Protein AF-A0A853AIY7-F1 (afdb_monomer)

InterPro domains:
  IPR011008 Dimeric alpha-beta barrel [SSF54909] (6-74)

Nearest PDB structures (foldseek):
  2pd1-assembly1_A  TM=9.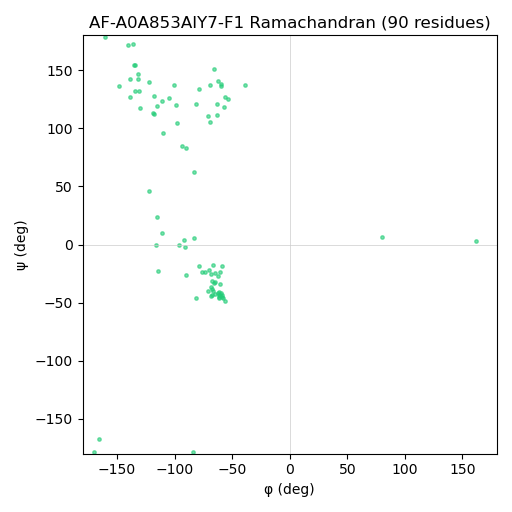738E-01  e=1.041E-08  Nitrosomonas europaea
  1x7v-assembly3_C  TM=7.761E-01  e=1.373E-03  Pseudomonas aeruginosa
  6fxd-assembly1_A-2  TM=9.218E-01  e=4.843E-02  Pseudomonas fluorescens
  1tuw-assembly1_A-2  TM=6.075E-01  e=1.888E-01  Streptomyces glaucescens
  2od4-assembly1_B  TM=5.665E-01  e=7.358E-01  uncultured marine organism

Foldseek 3Di:
DDQAWDDKDKFKFFADVPCQVVVVVLLVVVVVQCVPQPQFSDKDWADPDSGITIMMTTGSDPVSVVCVCVGPNVVPPPPDGDDPDDPPPPPD

Sequence (92 aa):
MAEPVTVGLLVRIEALPGREGDVENFLQQGLGIVEQEPGTVRWFALRFGPSSFGIYDAFPDDSGRQAHLSGQVASRRTPGSCSPSRPSNPWT

Organism: NCBI:txid1838

Mean predicted aligned error: 8.56 Å

Solvent-accessible surface area (backbone atoms only — not comparable to full-atom values): 5666 Å² total; per-residue (Å²): 131,82,78,65,71,73,40,71,50,80,47,78,42,60,43,56,93,94,34,39,66,59,50,52,53,51,47,65,58,43,51,76,56,48,77,74,36,90,39,53,75,39,76,41,78,44,74,81,50,92,45,35,33,33,38,43,37,31,10,58,38,70,67,29,48,50,50,50,64,71,28,75,69,48,74,62,57,71,93,81,64,84,74,92,73,76,83,78,69,90,86,116

Secondary structure (DSSP, 8-state):
-PPP--EEEEEEEEPPTT-HHHHHHHHHHHHHHHTT-TT--EEEEEE-SSSEEEEEEEESSHHHHHHHHTSHHHHTS-TT---------S--

pLDDT: mean 82.2, std 19.04, range [36.16, 97.38]

Structure (mmCIF, N/CA/C/O backbone):
data_AF-A0A853AIY7-F1
#
_entry.id   AF-A0A853AIY7-F1
#
loop_
_atom_site.group_PDB
_atom_site.id
_atom_site.type_symbol
_atom_site.label_atom_id
_atom_site.label_alt_id
_atom_site.label_comp_id
_atom_site.label_asym_id
_atom_site.label_entity_id
_atom_site.label_seq_id
_atom_site.pdbx_PDB_ins_code
_atom_site.Cartn_x
_atom_site.Cartn_y
_atom_site.Cartn_z
_atom_site.occupancy
_atom_site.B_iso_or_equiv
_atom_site.auth_seq_id
_atom_site.auth_comp_id
_atom_site.auth_asym_id
_atom_site.auth_atom_id
_atom_site.pdbx_PDB_model_num
ATOM 1 N N . MET A 1 1 ? 4.495 -14.769 -20.403 1.00 54.25 1 MET A N 1
ATOM 2 C CA . MET A 1 1 ? 5.319 -15.126 -19.226 1.00 54.25 1 MET A CA 1
ATOM 3 C C . MET A 1 1 ? 5.002 -14.108 -18.147 1.00 54.25 1 MET A C 1
ATOM 5 O O . MET A 1 1 ? 4.899 -12.941 -18.498 1.00 54.25 1 MET A O 1
ATOM 9 N N . ALA A 1 2 ? 4.752 -14.522 -16.903 1.00 65.62 2 ALA A N 1
ATOM 10 C CA . ALA A 1 2 ? 4.571 -13.561 -15.812 1.00 65.62 2 ALA A CA 1
ATOM 11 C C . ALA A 1 2 ? 5.865 -12.754 -15.629 1.00 65.62 2 ALA A C 1
ATOM 13 O O . ALA A 1 2 ? 6.948 -13.328 -15.757 1.00 65.62 2 ALA A O 1
ATOM 14 N N . GLU A 1 3 ? 5.761 -11.451 -15.366 1.00 73.31 3 GLU A N 1
ATOM 15 C CA . GLU A 1 3 ? 6.938 -10.658 -15.009 1.00 73.31 3 GLU A CA 1
ATOM 16 C C . GLU A 1 3 ? 7.580 -11.232 -13.739 1.00 73.31 3 GLU A C 1
ATOM 18 O O . GLU A 1 3 ? 6.853 -11.612 -12.811 1.00 73.31 3 GLU A O 1
ATOM 23 N N . PRO A 1 4 ? 8.921 -11.349 -13.697 1.00 86.81 4 PRO A N 1
ATOM 24 C CA . PRO A 1 4 ? 9.605 -11.779 -12.490 1.00 86.81 4 PRO A CA 1
ATOM 25 C C . PRO A 1 4 ? 9.282 -10.795 -11.366 1.00 86.81 4 PRO A C 1
ATOM 27 O O . PRO A 1 4 ? 9.264 -9.591 -11.584 1.00 86.81 4 PRO A O 1
ATOM 30 N N . VAL A 1 5 ? 9.020 -11.316 -10.171 1.00 92.94 5 VAL A N 1
ATOM 31 C CA . VAL A 1 5 ? 8.849 -10.532 -8.946 1.00 92.94 5 VAL A CA 1
ATOM 32 C C . VAL A 1 5 ? 9.956 -10.972 -8.009 1.00 92.94 5 VAL A C 1
ATOM 34 O O . VAL A 1 5 ? 9.975 -12.126 -7.580 1.00 92.94 5 VAL A O 1
ATOM 37 N N . THR A 1 6 ? 10.903 -10.081 -7.735 1.00 95.50 6 THR A N 1
ATOM 38 C CA . THR A 1 6 ? 12.096 -10.416 -6.939 1.00 95.50 6 THR A CA 1
ATOM 39 C C . THR A 1 6 ? 12.141 -9.668 -5.616 1.00 95.50 6 THR A C 1
ATOM 41 O O . THR A 1 6 ? 12.749 -10.151 -4.660 1.00 95.50 6 THR A O 1
ATOM 44 N N . VAL A 1 7 ? 11.450 -8.527 -5.529 1.00 96.69 7 VAL A N 1
ATOM 45 C CA . VAL A 1 7 ? 11.390 -7.704 -4.323 1.00 96.69 7 VAL A CA 1
ATOM 46 C C . VAL A 1 7 ? 9.960 -7.265 -4.029 1.00 96.69 7 VAL A C 1
ATOM 48 O O . VAL A 1 7 ? 9.119 -7.147 -4.920 1.00 96.69 7 VAL A O 1
ATOM 51 N N . GLY A 1 8 ? 9.695 -6.997 -2.754 1.00 95.19 8 GLY A N 1
ATOM 52 C CA . GLY A 1 8 ? 8.431 -6.432 -2.301 1.00 95.19 8 GLY A CA 1
ATOM 53 C C . GLY A 1 8 ? 8.622 -5.396 -1.202 1.00 95.19 8 GLY A C 1
ATOM 54 O O . GLY A 1 8 ? 9.727 -5.210 -0.674 1.00 95.19 8 GLY A O 1
ATOM 55 N N . LEU A 1 9 ? 7.526 -4.724 -0.869 1.00 95.06 9 LEU A N 1
ATOM 56 C CA . LEU A 1 9 ? 7.424 -3.739 0.195 1.00 95.06 9 LEU A CA 1
ATOM 57 C C . LEU A 1 9 ? 6.155 -4.018 1.003 1.00 95.06 9 LEU A C 1
ATOM 59 O O . LEU A 1 9 ? 5.087 -4.220 0.440 1.00 95.06 9 LEU A O 1
ATOM 63 N N . LEU A 1 10 ? 6.288 -4.042 2.330 1.00 95.12 10 LEU A N 1
ATOM 64 C CA . LEU A 1 10 ? 5.158 -4.079 3.254 1.00 95.12 10 LEU A CA 1
ATOM 65 C C . LEU A 1 10 ? 5.158 -2.789 4.067 1.00 95.12 10 LEU A C 1
A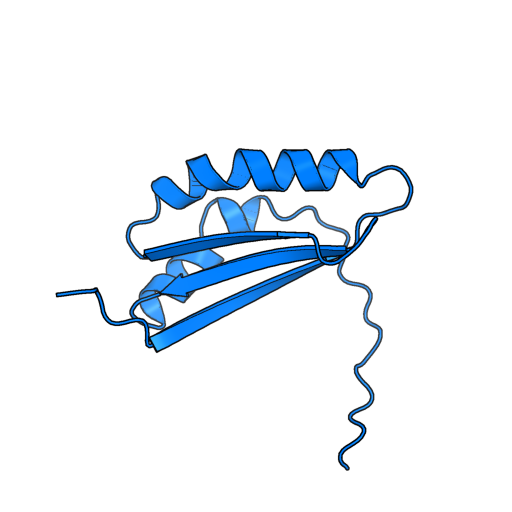TOM 67 O O . LEU A 1 10 ? 6.094 -2.532 4.827 1.00 95.12 10 LEU A O 1
ATOM 71 N N . VAL A 1 11 ? 4.084 -2.019 3.955 1.00 92.44 11 VAL A N 1
ATOM 72 C CA . VAL A 1 11 ? 3.815 -0.867 4.816 1.00 92.44 11 VAL A CA 1
ATOM 73 C C . VAL A 1 11 ? 2.727 -1.260 5.804 1.00 92.44 11 VAL A C 1
ATOM 75 O O . VAL A 1 11 ? 1.664 -1.719 5.398 1.00 92.44 11 VAL A O 1
ATOM 78 N N . ARG A 1 12 ? 2.980 -1.080 7.104 1.00 93.75 12 ARG A N 1
ATOM 79 C CA . ARG A 1 12 ? 1.956 -1.235 8.146 1.00 93.75 12 ARG A CA 1
ATOM 80 C C . ARG A 1 12 ? 1.439 0.125 8.577 1.00 93.75 12 ARG A C 1
ATOM 82 O O . ARG A 1 12 ? 2.222 1.056 8.755 1.00 93.75 12 ARG A O 1
ATOM 89 N N . ILE A 1 13 ? 0.128 0.212 8.743 1.00 93.56 13 ILE A N 1
ATOM 90 C CA . ILE A 1 13 ? -0.582 1.432 9.101 1.00 93.56 13 ILE A CA 1
ATOM 91 C C . ILE A 1 13 ? -1.500 1.093 10.268 1.00 93.56 13 ILE A C 1
ATOM 93 O O . ILE A 1 13 ? -2.413 0.283 10.132 1.00 93.56 13 ILE A O 1
ATOM 97 N N . GLU A 1 14 ? -1.260 1.729 11.408 1.00 94.62 14 GLU A N 1
ATOM 98 C CA . GLU A 1 14 ? -2.184 1.694 12.538 1.00 94.62 14 GLU A CA 1
ATOM 99 C C . GLU A 1 14 ? -3.020 2.969 12.514 1.00 94.62 14 GLU A C 1
ATOM 101 O O . GLU A 1 14 ? -2.484 4.081 12.554 1.00 94.62 14 GLU A O 1
ATOM 106 N N . ALA A 1 15 ? -4.334 2.802 12.411 1.00 94.31 15 ALA A N 1
ATOM 107 C CA . ALA A 1 15 ? -5.270 3.905 12.475 1.00 94.31 15 ALA A CA 1
ATOM 108 C C . ALA A 1 15 ? -5.309 4.472 13.897 1.00 94.31 15 ALA A C 1
ATOM 110 O O . ALA A 1 15 ? -5.357 3.737 14.886 1.00 94.31 15 ALA A O 1
ATOM 111 N N . LEU A 1 16 ? -5.328 5.801 14.000 1.00 93.31 16 LEU A N 1
ATOM 112 C CA . LEU A 1 16 ? -5.678 6.456 15.256 1.00 93.31 16 LEU A CA 1
ATOM 113 C C . LEU A 1 16 ? -7.150 6.154 15.597 1.00 93.31 16 LEU A C 1
ATOM 115 O O . LEU A 1 16 ? -7.953 6.001 14.673 1.00 93.31 16 LEU A O 1
ATOM 119 N N . PRO A 1 17 ? -7.535 6.124 16.886 1.00 95.38 17 PRO A N 1
ATOM 120 C CA . PRO A 1 17 ? -8.921 5.879 17.274 1.00 95.38 17 PRO A CA 1
ATOM 121 C C . PRO A 1 17 ? -9.897 6.839 16.580 1.00 95.38 17 PRO A C 1
ATOM 123 O O . PRO A 1 17 ? -9.731 8.060 16.654 1.00 95.38 17 PRO A O 1
ATOM 126 N N . GLY A 1 18 ? -10.906 6.290 15.902 1.00 95.56 18 GLY A N 1
ATOM 127 C CA . GLY A 1 18 ? -11.907 7.062 15.157 1.00 95.56 18 GLY A CA 1
ATOM 128 C C . GLY A 1 18 ? -11.449 7.543 13.774 1.00 95.56 18 GLY A C 1
ATOM 129 O O . GLY A 1 18 ? -12.168 8.307 13.132 1.00 95.56 18 GLY A O 1
ATOM 130 N N . ARG A 1 19 ? -10.261 7.131 13.310 1.00 96.12 19 ARG A N 1
ATOM 131 C CA . ARG A 1 19 ? -9.698 7.438 11.979 1.00 96.12 19 ARG A CA 1
ATOM 132 C C . ARG A 1 19 ? -9.616 6.211 11.070 1.00 96.12 19 ARG A C 1
ATOM 134 O O . ARG A 1 19 ? -9.011 6.276 10.004 1.00 96.12 19 ARG A O 1
ATOM 141 N N . GLU A 1 20 ? -10.214 5.089 11.455 1.00 96.56 20 GLU A N 1
ATOM 142 C CA . GLU A 1 20 ? -10.163 3.833 10.701 1.00 96.56 20 GLU A CA 1
ATOM 143 C C . GLU A 1 20 ? -10.760 4.006 9.297 1.00 96.56 20 GLU A C 1
ATOM 145 O O . GLU A 1 20 ? -10.175 3.549 8.316 1.00 96.56 20 GLU A O 1
ATOM 150 N N . GLY A 1 21 ? -11.875 4.738 9.191 1.00 94.88 21 GLY A N 1
ATOM 151 C CA . GLY A 1 21 ? -12.497 5.066 7.905 1.00 94.88 21 GLY A CA 1
ATOM 152 C C . GLY A 1 21 ? -11.634 5.980 7.030 1.00 94.88 21 GLY A C 1
ATOM 153 O O . GLY A 1 21 ? -11.620 5.825 5.812 1.00 94.88 21 GLY A O 1
ATOM 154 N N . ASP A 1 22 ? -10.857 6.886 7.632 1.00 94.31 22 ASP A N 1
ATOM 155 C CA . ASP A 1 22 ? -9.928 7.745 6.887 1.00 94.31 22 ASP A CA 1
ATOM 156 C C . ASP A 1 22 ? -8.797 6.907 6.265 1.00 94.31 22 ASP A C 1
ATOM 158 O O . ASP A 1 22 ? -8.434 7.122 5.107 1.00 94.31 22 ASP A O 1
ATOM 162 N N . VAL A 1 23 ? -8.281 5.911 6.999 1.00 94.06 23 VAL A N 1
ATOM 163 C CA . VAL A 1 23 ? -7.266 4.970 6.490 1.00 94.06 23 VAL A CA 1
ATOM 164 C C . VAL A 1 23 ? -7.842 4.069 5.396 1.00 94.06 23 VAL A C 1
ATOM 166 O O . VAL A 1 23 ? -7.200 3.882 4.365 1.00 94.06 23 VAL A O 1
ATOM 169 N N . GLU A 1 24 ? -9.055 3.545 5.570 1.00 94.00 24 GLU A N 1
ATOM 170 C CA . GLU A 1 24 ? -9.720 2.722 4.552 1.00 94.00 24 GLU A CA 1
ATOM 171 C C . GLU A 1 24 ? -9.948 3.506 3.250 1.00 94.00 24 GLU A C 1
ATOM 173 O O . GLU A 1 24 ? -9.585 3.033 2.171 1.00 94.00 24 GLU A O 1
ATOM 178 N N . ASN A 1 25 ? -10.442 4.743 3.347 1.00 93.88 25 ASN A N 1
ATOM 179 C CA . ASN A 1 25 ? -10.619 5.632 2.197 1.00 93.88 25 ASN A CA 1
ATOM 180 C C . ASN A 1 25 ? -9.286 5.970 1.516 1.00 93.88 25 ASN A C 1
ATOM 182 O O . ASN A 1 25 ? -9.201 5.976 0.287 1.00 93.88 25 ASN A O 1
ATOM 186 N N . PHE A 1 26 ? -8.236 6.233 2.300 1.00 91.25 26 PHE A N 1
ATOM 187 C CA . PHE A 1 26 ? -6.888 6.462 1.780 1.00 91.25 26 PHE A CA 1
ATOM 188 C C . PHE A 1 26 ? -6.389 5.264 0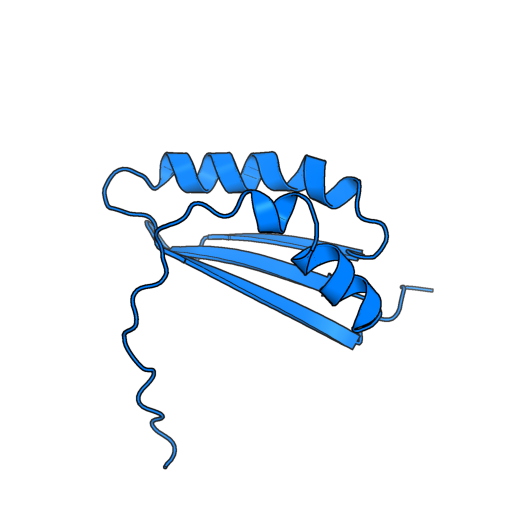.962 1.00 91.25 26 PHE A C 1
ATOM 190 O O . PHE A 1 26 ? -5.896 5.444 -0.151 1.00 91.25 26 PHE A O 1
ATOM 197 N N . LEU A 1 27 ? -6.562 4.045 1.480 1.00 92.56 27 LEU A N 1
ATOM 198 C CA . LEU A 1 27 ? -6.160 2.820 0.792 1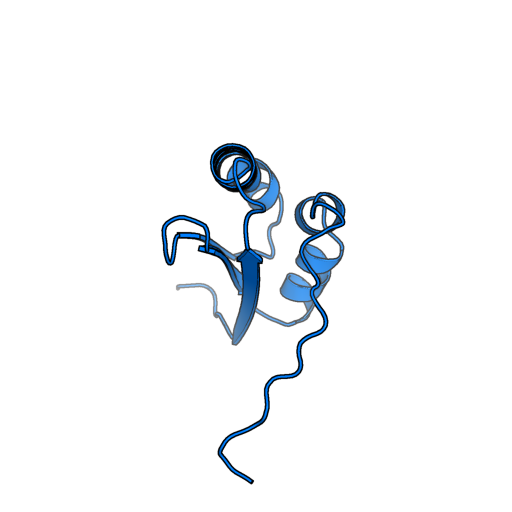.00 92.56 27 LEU A CA 1
ATOM 199 C C . LEU A 1 27 ? -6.961 2.594 -0.493 1.00 92.56 27 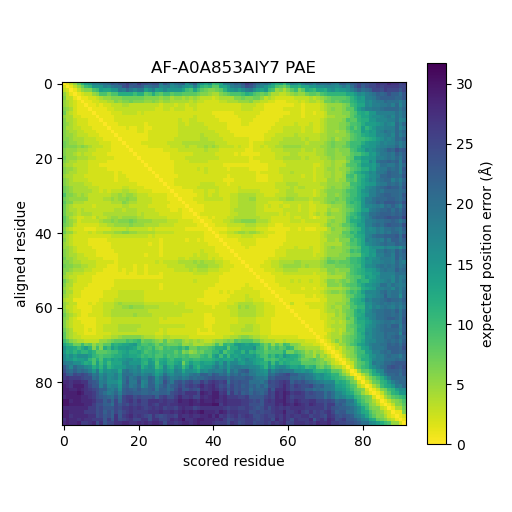LEU A C 1
ATOM 201 O O . LEU A 1 27 ? -6.374 2.271 -1.520 1.00 92.56 27 LEU A O 1
ATOM 205 N N . GLN A 1 28 ? -8.276 2.822 -0.478 1.00 91.44 28 GLN A N 1
ATOM 206 C CA . GLN A 1 28 ? -9.111 2.697 -1.679 1.00 91.44 28 GLN A CA 1
ATOM 207 C C . GLN A 1 28 ? -8.685 3.668 -2.789 1.00 91.44 28 GLN A C 1
ATOM 209 O O . GLN A 1 28 ? -8.628 3.289 -3.957 1.00 91.44 28 GLN A O 1
ATOM 214 N N . GLN A 1 29 ? -8.341 4.908 -2.433 1.00 89.94 29 GLN A N 1
ATOM 215 C CA . GLN A 1 29 ? -7.868 5.911 -3.392 1.00 89.94 29 GLN A CA 1
ATOM 216 C C . GLN A 1 29 ? -6.441 5.639 -3.887 1.00 89.94 29 GLN A C 1
ATOM 218 O O . GLN A 1 29 ? -6.074 6.094 -4.970 1.00 89.94 29 GLN A O 1
ATOM 223 N N . GLY A 1 30 ? -5.639 4.902 -3.113 1.00 87.69 30 GLY A N 1
ATOM 224 C CA . GLY A 1 30 ? -4.255 4.574 -3.450 1.00 87.69 30 GLY A CA 1
ATOM 225 C C . GLY A 1 30 ? -4.115 3.785 -4.753 1.00 87.69 30 GLY A C 1
ATOM 226 O O . GLY A 1 30 ? -3.171 4.034 -5.500 1.00 87.69 30 GLY A O 1
ATOM 227 N N . LEU A 1 31 ? -5.077 2.910 -5.071 1.00 88.38 31 LEU A N 1
ATOM 228 C CA . LEU A 1 31 ? -5.023 2.061 -6.266 1.00 88.38 31 LEU A CA 1
ATOM 229 C C . LEU A 1 31 ? -4.855 2.877 -7.557 1.00 88.38 31 LEU A C 1
ATOM 231 O O . LEU A 1 31 ? -3.939 2.610 -8.328 1.00 88.38 31 LEU A O 1
ATOM 235 N N . GLY A 1 32 ? -5.661 3.926 -7.752 1.00 88.25 32 GLY A N 1
ATOM 236 C CA . GLY A 1 32 ? -5.605 4.743 -8.972 1.00 88.25 32 GLY A CA 1
ATOM 237 C C . GLY A 1 32 ? -4.304 5.539 -9.141 1.00 88.25 32 GLY A C 1
ATOM 238 O O . GLY A 1 32 ? -3.993 5.998 -10.240 1.00 88.25 32 GLY A O 1
ATOM 239 N N . ILE A 1 33 ? -3.531 5.714 -8.064 1.00 86.19 33 ILE A N 1
ATOM 240 C CA . ILE A 1 33 ? -2.195 6.316 -8.125 1.00 86.19 33 ILE A CA 1
ATOM 241 C C . ILE A 1 33 ? -1.175 5.257 -8.552 1.00 86.19 33 ILE A C 1
ATOM 243 O O . ILE A 1 33 ? -0.367 5.514 -9.439 1.00 86.19 33 ILE A O 1
ATOM 247 N N . VAL A 1 34 ? -1.234 4.062 -7.959 1.00 89.56 34 VAL A N 1
ATOM 248 C CA . VAL A 1 34 ? -0.289 2.970 -8.244 1.00 89.56 34 VAL A CA 1
ATOM 249 C C . VAL A 1 34 ? -0.438 2.427 -9.658 1.00 89.56 34 VAL A C 1
ATOM 251 O O . VAL A 1 34 ? 0.551 2.047 -10.273 1.00 89.56 34 VAL A O 1
ATOM 254 N N . GLU A 1 35 ? -1.642 2.454 -10.226 1.00 89.94 35 GLU A N 1
ATOM 255 C CA . GLU A 1 35 ? -1.865 2.095 -11.634 1.00 89.94 35 GLU A CA 1
ATOM 256 C C . GLU A 1 35 ? -1.054 2.964 -12.616 1.00 89.94 35 GLU A C 1
ATOM 258 O O . GLU A 1 35 ? -0.838 2.569 -13.760 1.00 89.94 35 GLU A O 1
ATOM 263 N N . GLN A 1 36 ? -0.565 4.128 -12.175 1.00 88.88 36 GLN A N 1
ATOM 264 C CA . GLN A 1 36 ? 0.294 5.020 -12.959 1.00 88.88 36 GLN A CA 1
ATOM 265 C C . GLN A 1 36 ? 1.792 4.743 -12.755 1.00 88.88 36 GLN A C 1
ATOM 267 O O . GLN A 1 36 ? 2.623 5.476 -13.291 1.00 88.88 36 GLN A O 1
ATOM 272 N N . GLU A 1 37 ? 2.155 3.712 -11.989 1.00 89.12 37 GLU A N 1
ATOM 273 C CA . GLU A 1 37 ? 3.531 3.333 -11.675 1.00 89.12 37 GLU A CA 1
ATOM 274 C C . GLU A 1 37 ? 3.896 2.015 -12.382 1.00 89.12 37 GLU A C 1
ATOM 276 O O . GLU A 1 37 ? 3.645 0.934 -11.850 1.00 89.12 37 GLU A O 1
ATOM 281 N N . PRO A 1 38 ? 4.548 2.056 -13.561 1.00 89.44 38 PRO A N 1
ATOM 282 C CA . PRO A 1 38 ? 4.812 0.851 -14.353 1.00 89.44 38 PRO A CA 1
ATOM 283 C C . PRO A 1 38 ? 5.675 -0.200 -13.640 1.00 89.44 38 PRO A C 1
ATOM 285 O O . PRO A 1 38 ? 5.625 -1.373 -13.989 1.00 89.44 38 PRO A O 1
ATOM 288 N N . GLY A 1 39 ? 6.484 0.214 -12.659 1.00 91.25 39 GLY A N 1
ATOM 289 C CA . GLY A 1 39 ? 7.335 -0.687 -11.877 1.00 91.25 39 GLY A CA 1
ATOM 290 C C . GLY A 1 39 ? 6.594 -1.449 -10.776 1.00 91.25 39 GLY A C 1
ATOM 291 O O . GLY A 1 39 ? 7.108 -2.461 -10.298 1.00 91.25 39 GLY A O 1
ATOM 292 N N . THR A 1 40 ? 5.405 -0.992 -10.374 1.00 93.56 40 THR A N 1
ATOM 293 C CA . THR A 1 40 ? 4.606 -1.607 -9.308 1.00 93.56 40 THR A CA 1
ATOM 294 C C . THR A 1 40 ? 3.685 -2.660 -9.912 1.00 93.56 40 THR A C 1
ATOM 296 O O . THR A 1 40 ? 2.519 -2.419 -10.213 1.00 93.56 40 THR A O 1
ATOM 299 N N . VAL A 1 41 ? 4.217 -3.864 -10.120 1.00 94.00 41 VAL A N 1
ATOM 300 C CA . VAL A 1 41 ? 3.521 -4.906 -10.892 1.00 94.00 41 VAL A CA 1
ATOM 301 C C . VAL A 1 41 ? 2.401 -5.578 -10.107 1.00 94.00 41 VAL A C 1
ATOM 303 O O . VAL A 1 41 ? 1.484 -6.150 -10.699 1.00 94.00 41 VAL A O 1
ATOM 306 N N . ARG A 1 42 ? 2.455 -5.547 -8.774 1.00 94.06 42 ARG A N 1
ATOM 307 C CA . ARG A 1 42 ? 1.369 -5.997 -7.895 1.00 94.06 42 ARG A CA 1
ATOM 308 C C . ARG A 1 42 ? 1.227 -5.030 -6.737 1.00 94.06 42 ARG A C 1
ATOM 310 O O . ARG A 1 42 ? 2.231 -4.580 -6.195 1.00 94.06 42 ARG A O 1
ATOM 317 N N . TRP A 1 43 ? -0.012 -4.782 -6.337 1.00 94.88 43 TRP A N 1
ATOM 318 C CA . TRP A 1 43 ? -0.338 -3.908 -5.223 1.00 94.88 43 TRP A CA 1
ATOM 319 C C . TRP A 1 43 ? -1.606 -4.392 -4.526 1.00 94.88 43 TRP A C 1
ATOM 321 O O . TRP A 1 43 ? -2.583 -4.755 -5.183 1.00 94.88 43 TRP A O 1
ATOM 331 N N . PHE A 1 44 ? -1.587 -4.401 -3.197 1.00 95.38 44 PHE A N 1
ATOM 332 C CA . PHE A 1 44 ? -2.691 -4.855 -2.366 1.00 95.38 44 PHE A CA 1
ATOM 333 C C . PHE A 1 44 ? -2.875 -3.920 -1.175 1.00 95.38 44 PHE A C 1
ATOM 335 O O . PHE A 1 44 ? -1.951 -3.732 -0.384 1.00 95.38 44 PHE A O 1
ATOM 342 N N . ALA A 1 45 ? -4.095 -3.419 -0.990 1.00 95.19 45 ALA A N 1
ATOM 343 C CA . ALA A 1 45 ? -4.536 -2.890 0.294 1.00 95.19 45 ALA A CA 1
ATOM 344 C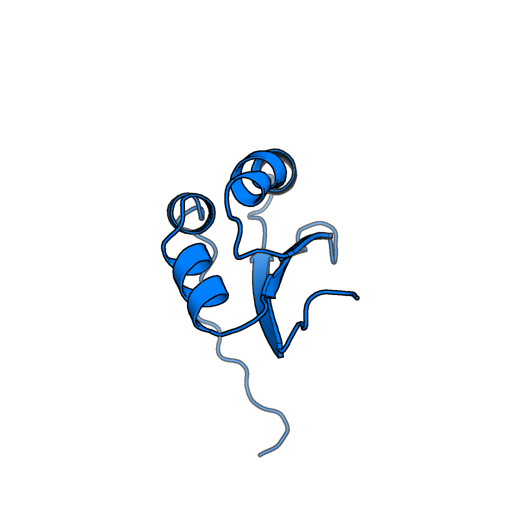 C . ALA A 1 45 ? -4.921 -4.048 1.220 1.00 95.19 45 ALA A C 1
ATOM 346 O O . ALA A 1 45 ? -5.640 -4.967 0.822 1.00 95.19 45 ALA A O 1
ATOM 347 N N . LEU A 1 46 ? -4.458 -3.994 2.464 1.00 95.69 46 LEU A N 1
ATOM 348 C CA . LEU A 1 46 ? -4.652 -5.039 3.461 1.00 95.69 46 LEU A CA 1
ATOM 349 C C . LEU A 1 46 ? -5.364 -4.467 4.685 1.00 95.69 46 LEU A C 1
ATOM 351 O O . LEU A 1 46 ? -5.030 -3.384 5.166 1.00 95.69 46 LEU A O 1
ATOM 355 N N . ARG A 1 47 ? -6.299 -5.242 5.236 1.00 95.88 47 ARG A N 1
ATOM 356 C CA . ARG A 1 47 ? -6.871 -5.023 6.567 1.00 95.88 47 ARG A CA 1
ATOM 357 C C . ARG A 1 47 ? -6.564 -6.238 7.429 1.00 95.88 47 ARG A C 1
ATOM 359 O O . ARG A 1 47 ? -7.058 -7.328 7.159 1.00 95.88 47 ARG A O 1
ATOM 366 N N . PHE A 1 48 ? -5.741 -6.047 8.453 1.00 96.50 48 PHE A N 1
ATOM 367 C CA . PHE A 1 48 ? -5.360 -7.101 9.394 1.00 96.50 48 PHE A CA 1
ATOM 368 C C . PHE A 1 48 ? -6.311 -7.171 10.593 1.00 96.50 48 PHE A C 1
ATOM 370 O O . PHE A 1 48 ? -6.464 -8.228 11.198 1.00 96.50 48 PHE A O 1
ATOM 377 N N . GLY A 1 49 ? -6.960 -6.053 10.936 1.00 95.56 49 GLY A N 1
ATOM 378 C CA . GLY A 1 49 ? -7.890 -5.964 12.057 1.00 95.56 49 GLY A CA 1
ATOM 379 C C . GLY A 1 49 ? -8.756 -4.700 12.025 1.00 95.56 49 GLY A C 1
ATOM 380 O O . GLY A 1 49 ? -8.809 -4.005 11.008 1.00 95.56 49 GLY A O 1
ATOM 381 N N . PRO A 1 50 ? -9.451 -4.379 13.132 1.00 95.56 50 PRO A N 1
ATOM 382 C CA . PRO A 1 50 ? -10.345 -3.223 13.200 1.00 95.56 50 PRO A CA 1
ATOM 383 C C . PRO A 1 50 ? -9.639 -1.892 12.910 1.00 95.56 50 PRO A C 1
ATOM 385 O O . PRO A 1 50 ? -10.168 -1.112 12.122 1.00 95.56 50 PRO A O 1
ATOM 388 N N . SER A 1 51 ? -8.442 -1.695 13.478 1.00 96.56 51 SER A N 1
ATOM 389 C CA . SER A 1 51 ? -7.604 -0.491 13.351 1.00 96.56 51 SER A CA 1
ATOM 390 C C . SER A 1 51 ? -6.259 -0.729 12.647 1.00 96.56 51 SER A C 1
ATOM 392 O O . SER A 1 51 ? -5.488 0.212 12.494 1.00 96.56 51 SER A O 1
ATOM 394 N N . SER A 1 52 ? -5.966 -1.965 12.229 1.00 97.38 52 SER A N 1
ATOM 395 C CA . SER A 1 52 ? -4.667 -2.350 11.664 1.00 97.38 52 SER A CA 1
ATOM 396 C C . SER A 1 52 ? -4.790 -2.659 10.177 1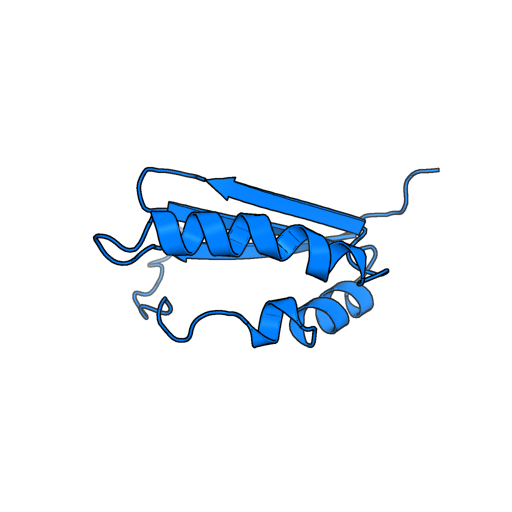.00 97.38 52 SER A C 1
ATOM 398 O O . SER A 1 52 ? -5.574 -3.524 9.764 1.00 97.38 52 SER A O 1
ATOM 400 N N . PHE A 1 53 ? -3.998 -1.956 9.378 1.00 96.81 53 PHE A N 1
ATOM 401 C CA . PHE A 1 53 ? -4.039 -1.972 7.925 1.00 96.81 53 PHE A CA 1
ATOM 402 C C . PHE A 1 53 ? -2.630 -2.049 7.338 1.00 96.81 53 PHE A C 1
ATOM 404 O O . PHE A 1 53 ? -1.615 -1.934 8.032 1.00 96.81 53 PHE A O 1
ATOM 411 N N . GLY A 1 54 ? -2.548 -2.226 6.027 1.00 94.81 54 GLY A N 1
ATOM 412 C CA . GLY A 1 54 ? -1.281 -2.120 5.338 1.00 94.81 54 GLY A CA 1
ATOM 413 C C . GLY A 1 54 ? -1.399 -2.108 3.834 1.00 94.81 54 GLY A C 1
ATOM 414 O O . GLY A 1 54 ? -2.487 -2.159 3.263 1.00 94.81 54 GLY A O 1
ATOM 415 N N . ILE A 1 55 ? -0.230 -2.046 3.219 1.00 95.38 55 ILE A N 1
ATOM 416 C CA . ILE A 1 55 ? -0.048 -2.120 1.783 1.00 95.38 55 ILE A CA 1
ATOM 417 C C . ILE A 1 55 ? 1.041 -3.149 1.515 1.00 95.38 55 ILE A C 1
ATOM 419 O O . ILE A 1 55 ? 2.077 -3.119 2.186 1.00 95.38 55 ILE A O 1
ATOM 423 N N . TYR A 1 56 ? 0.788 -4.065 0.587 1.00 95.88 56 TYR A N 1
ATOM 424 C CA . TYR A 1 56 ? 1.827 -4.919 0.034 1.00 95.88 56 TYR A CA 1
ATOM 425 C C . TYR A 1 56 ? 1.971 -4.679 -1.460 1.00 95.88 56 TYR A C 1
ATOM 427 O O . TYR A 1 56 ? 1.003 -4.802 -2.210 1.00 95.88 56 TYR A O 1
ATOM 435 N N . ASP A 1 57 ? 3.197 -4.415 -1.882 1.00 95.12 57 ASP A N 1
ATOM 436 C CA . ASP A 1 57 ? 3.530 -4.119 -3.264 1.00 95.12 57 ASP A CA 1
ATOM 437 C C . ASP A 1 57 ? 4.732 -4.950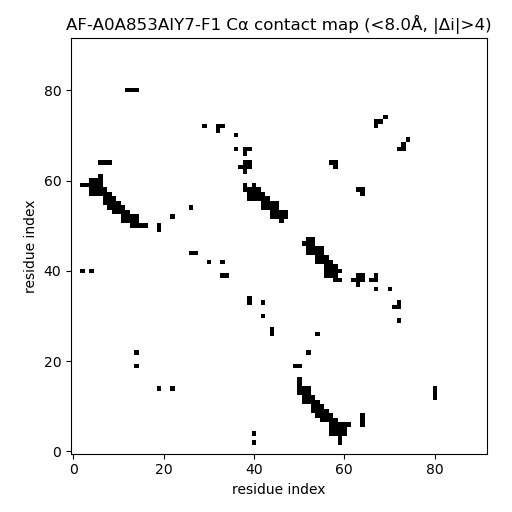 -3.693 1.00 95.12 57 ASP A C 1
ATOM 439 O O . ASP A 1 57 ? 5.607 -5.288 -2.889 1.00 95.12 57 ASP A O 1
ATOM 443 N N . ALA A 1 58 ? 4.739 -5.334 -4.964 1.00 95.81 58 ALA A N 1
ATOM 444 C CA . ALA A 1 58 ? 5.740 -6.219 -5.529 1.00 95.81 58 ALA A CA 1
ATOM 445 C C . ALA A 1 58 ? 6.288 -5.643 -6.832 1.00 95.81 58 ALA A C 1
ATOM 447 O O . ALA A 1 58 ? 5.540 -5.073 -7.630 1.00 95.81 58 ALA A O 1
ATOM 448 N N . PHE A 1 59 ? 7.591 -5.824 -7.033 1.00 95.19 59 PHE A N 1
ATOM 449 C CA . PHE A 1 59 ? 8.353 -5.187 -8.100 1.00 95.19 59 PHE A CA 1
ATOM 450 C C . PHE A 1 59 ? 9.277 -6.204 -8.786 1.00 95.19 59 PHE A C 1
ATOM 452 O O . PHE A 1 59 ? 9.711 -7.179 -8.150 1.00 95.19 59 PHE A O 1
ATOM 459 N N . PRO A 1 60 ? 9.638 -5.970 -10.058 1.00 94.94 60 PRO A N 1
ATOM 460 C CA . PRO A 1 60 ? 10.620 -6.796 -10.746 1.00 94.94 60 PRO A CA 1
ATOM 461 C C . PRO A 1 60 ? 12.014 -6.716 -10.139 1.00 94.94 60 PRO A C 1
ATOM 463 O O . PRO A 1 60 ? 12.731 -7.716 -10.142 1.00 94.94 60 PRO A O 1
ATOM 466 N N . ASP A 1 61 ? 12.374 -5.552 -9.593 1.00 94.62 61 ASP A N 1
ATOM 467 C CA . ASP A 1 61 ? 13.684 -5.248 -9.029 1.00 94.62 61 ASP A CA 1
ATOM 468 C C . ASP A 1 61 ? 13.643 -4.037 -8.072 1.00 94.62 61 ASP A C 1
ATOM 470 O O . ASP A 1 61 ? 12.609 -3.394 -7.849 1.00 94.62 61 ASP A O 1
ATOM 474 N N . ASP A 1 62 ? 14.803 -3.721 -7.496 1.00 94.38 62 ASP A N 1
ATOM 475 C CA . ASP A 1 62 ? 15.002 -2.585 -6.598 1.00 94.38 62 ASP A CA 1
ATOM 476 C C . ASP A 1 62 ? 14.747 -1.216 -7.239 1.00 94.38 62 ASP A C 1
ATOM 478 O O . ASP A 1 62 ? 14.372 -0.280 -6.529 1.00 94.38 62 ASP A O 1
ATOM 482 N N . SER A 1 63 ? 14.922 -1.074 -8.557 1.00 93.62 63 SER A N 1
ATOM 483 C CA . SER A 1 63 ? 14.673 0.195 -9.246 1.00 93.62 63 SER A CA 1
ATOM 484 C C . SER A 1 63 ? 13.181 0.515 -9.251 1.00 93.62 63 SER A C 1
ATOM 486 O O . SER A 1 63 ? 12.802 1.633 -8.890 1.00 93.62 63 SER A O 1
ATOM 488 N N . GLY A 1 64 ? 12.334 -0.477 -9.548 1.00 92.50 64 GLY A N 1
ATOM 489 C CA . GLY A 1 64 ? 10.878 -0.350 -9.436 1.00 92.50 64 GLY A CA 1
ATOM 490 C C . GLY A 1 64 ? 10.438 0.010 -8.015 1.00 92.50 64 GLY A C 1
ATOM 491 O O . GLY A 1 64 ? 9.670 0.953 -7.817 1.00 92.50 64 GLY A O 1
ATOM 492 N N . ARG A 1 65 ? 11.004 -0.665 -7.007 1.00 94.31 65 ARG A N 1
ATOM 493 C CA . ARG A 1 65 ? 10.722 -0.374 -5.592 1.00 94.31 65 ARG A CA 1
ATOM 494 C C . ARG A 1 65 ? 11.128 1.045 -5.191 1.00 94.31 65 ARG A C 1
ATOM 496 O O . ARG A 1 65 ? 10.384 1.727 -4.487 1.00 94.31 65 ARG A O 1
ATOM 503 N N . GLN A 1 66 ? 12.302 1.501 -5.622 1.00 91.75 66 GLN A N 1
ATOM 504 C CA . GLN A 1 66 ? 12.780 2.844 -5.306 1.00 91.75 66 GLN A CA 1
ATOM 505 C C . GLN A 1 66 ? 11.930 3.919 -5.993 1.00 91.75 66 GLN A C 1
ATOM 507 O O . GLN A 1 66 ? 11.627 4.937 -5.371 1.00 91.75 66 GLN A O 1
ATOM 512 N N . ALA A 1 67 ? 11.496 3.682 -7.235 1.00 90.62 67 ALA A N 1
ATOM 513 C CA . ALA A 1 67 ? 10.577 4.572 -7.937 1.00 90.62 67 ALA A CA 1
ATOM 514 C C . ALA A 1 67 ? 9.240 4.710 -7.189 1.00 90.62 67 ALA A C 1
ATOM 516 O O . ALA A 1 67 ? 8.781 5.832 -6.990 1.00 90.62 67 ALA A O 1
ATOM 517 N N . HIS A 1 68 ? 8.675 3.608 -6.684 1.00 90.12 68 HIS A N 1
ATOM 518 C CA . HIS A 1 68 ? 7.471 3.630 -5.843 1.00 90.12 68 HIS A CA 1
ATOM 519 C C . HIS A 1 68 ? 7.679 4.417 -4.538 1.00 90.12 68 HIS A C 1
ATOM 521 O O . HIS A 1 68 ? 6.869 5.267 -4.166 1.00 90.12 68 HIS A O 1
ATOM 527 N N . LEU A 1 69 ? 8.805 4.198 -3.849 1.00 87.38 69 LEU A N 1
ATOM 528 C CA . LEU A 1 69 ? 9.156 4.914 -2.613 1.00 87.38 69 LEU A CA 1
ATOM 529 C C . LEU A 1 69 ? 9.396 6.415 -2.808 1.00 87.38 69 LEU A C 1
ATOM 531 O O . LEU A 1 69 ? 9.258 7.183 -1.857 1.00 87.38 69 LEU A O 1
ATOM 535 N N . SER A 1 70 ? 9.768 6.832 -4.013 1.00 84.31 70 SER A N 1
ATOM 536 C CA . SER A 1 70 ? 9.887 8.240 -4.402 1.00 84.31 70 SER A CA 1
ATOM 537 C C . SER A 1 70 ? 8.632 8.768 -5.112 1.00 84.31 70 SER A C 1
ATOM 539 O O . SER A 1 70 ? 8.591 9.939 -5.488 1.00 84.31 70 SER A O 1
ATOM 541 N N . GLY A 1 71 ? 7.620 7.917 -5.291 1.00 75.69 71 GLY A N 1
ATOM 542 C CA . GLY A 1 71 ? 6.405 8.180 -6.047 1.00 75.69 71 GLY A CA 1
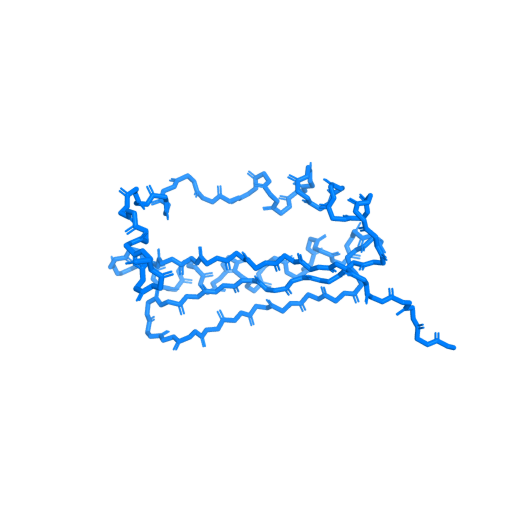ATOM 543 C C . GLY A 1 71 ? 5.318 8.906 -5.257 1.00 75.69 71 GLY A C 1
ATOM 544 O O . GLY A 1 71 ? 5.454 9.254 -4.079 1.00 75.69 71 GLY A O 1
ATOM 545 N N . GLN A 1 72 ? 4.191 9.132 -5.931 1.00 66.12 72 GLN A N 1
ATOM 546 C CA . GLN A 1 72 ? 3.080 9.921 -5.394 1.00 66.12 72 GLN A CA 1
ATOM 547 C C . GLN A 1 72 ? 2.356 9.232 -4.227 1.00 66.12 72 GLN A C 1
ATOM 549 O O . GLN A 1 72 ? 1.777 9.907 -3.377 1.00 66.12 72 GLN A O 1
ATOM 554 N N . VAL A 1 73 ? 2.409 7.899 -4.141 1.00 63.53 73 VAL A N 1
ATOM 555 C CA . VAL A 1 73 ? 1.857 7.166 -2.990 1.00 63.53 73 VAL A CA 1
ATOM 556 C C . VAL A 1 73 ? 2.704 7.380 -1.741 1.00 63.53 73 VAL A C 1
ATOM 558 O O . VAL A 1 73 ? 2.166 7.583 -0.651 1.00 63.53 73 VAL A O 1
ATOM 561 N N . ALA A 1 74 ? 4.029 7.394 -1.885 1.00 62.25 74 ALA A N 1
ATOM 562 C CA . ALA A 1 74 ? 4.933 7.626 -0.769 1.00 62.25 74 ALA A CA 1
ATOM 563 C C . ALA A 1 74 ? 4.841 9.062 -0.232 1.00 62.25 74 ALA A C 1
ATOM 565 O O . ALA A 1 74 ? 4.875 9.255 0.984 1.00 62.25 74 ALA A O 1
ATOM 566 N N . SER A 1 75 ? 4.649 10.055 -1.108 1.00 60.34 75 SER A N 1
ATOM 567 C CA . SER A 1 75 ? 4.487 11.461 -0.706 1.00 60.34 75 SER A CA 1
ATOM 568 C C . SER A 1 75 ? 3.164 11.746 0.013 1.00 60.34 75 SER A C 1
ATOM 570 O O . SER A 1 75 ? 3.071 12.706 0.776 1.00 60.34 75 SER A O 1
ATOM 572 N N . ARG A 1 76 ? 2.150 10.895 -0.183 1.00 59.41 76 ARG A N 1
ATOM 573 C CA . ARG A 1 76 ? 0.830 11.002 0.453 1.00 59.41 76 ARG A CA 1
ATOM 574 C C . ARG A 1 76 ? 0.697 10.258 1.780 1.00 59.41 76 ARG A C 1
ATOM 576 O O . ARG A 1 76 ? -0.364 10.343 2.399 1.00 59.41 76 ARG A O 1
ATOM 583 N N . ARG A 1 77 ? 1.735 9.546 2.235 1.00 58.69 77 ARG A N 1
ATOM 584 C CA . ARG A 1 77 ? 1.726 8.894 3.552 1.00 58.69 77 ARG A CA 1
ATOM 585 C C . ARG A 1 77 ? 1.460 9.952 4.619 1.00 58.69 77 ARG A C 1
ATOM 587 O O . ARG A 1 77 ? 2.218 10.908 4.760 1.00 58.69 77 ARG A O 1
ATOM 594 N N . THR A 1 78 ? 0.356 9.796 5.342 1.00 49.53 78 THR A N 1
ATOM 595 C CA . THR A 1 78 ? -0.043 10.715 6.407 1.00 49.53 78 THR A CA 1
ATOM 596 C C . THR A 1 78 ? 1.101 10.800 7.427 1.00 49.53 78 THR A C 1
ATOM 598 O O . THR A 1 78 ? 1.557 9.755 7.904 1.00 49.53 78 THR A O 1
ATOM 601 N N . PRO A 1 79 ? 1.606 11.996 7.779 1.00 37.94 79 PRO A N 1
ATOM 602 C CA . PRO A 1 79 ? 2.601 12.106 8.832 1.00 37.94 79 PRO A CA 1
ATOM 603 C C . PRO A 1 79 ? 1.908 11.768 10.153 1.00 37.94 79 PRO A C 1
ATOM 605 O O . PRO A 1 79 ? 1.111 12.564 10.643 1.00 37.94 79 PRO A O 1
ATOM 608 N N . GLY A 1 80 ? 2.153 10.577 10.713 1.00 46.59 80 GLY A N 1
ATOM 609 C CA . GLY A 1 80 ? 1.582 10.259 12.026 1.00 46.59 80 GLY A CA 1
ATOM 610 C C . GLY A 1 80 ? 1.484 8.814 12.517 1.00 46.59 80 GLY A C 1
ATOM 611 O O . GLY A 1 80 ? 0.978 8.647 13.619 1.00 46.59 80 GLY A O 1
ATOM 612 N N . SER A 1 81 ? 1.956 7.777 11.814 1.00 47.69 81 SER A N 1
ATOM 613 C CA . SER A 1 81 ? 1.901 6.392 12.345 1.00 47.69 81 SER A CA 1
ATOM 614 C C . SER A 1 81 ? 3.268 5.747 12.597 1.00 47.69 81 SER A C 1
ATOM 616 O O . SER A 1 81 ? 3.386 4.524 12.624 1.00 47.69 81 SER A O 1
ATOM 618 N N . CYS A 1 82 ? 4.316 6.550 12.798 1.00 36.16 82 CYS A N 1
ATOM 619 C CA . CYS A 1 82 ? 5.599 6.045 13.282 1.00 36.16 82 CYS A CA 1
ATOM 620 C C . CYS A 1 82 ? 5.636 6.190 14.811 1.00 36.16 82 CYS A C 1
ATOM 622 O O . CYS A 1 82 ? 6.108 7.198 15.332 1.00 36.16 82 CYS A O 1
ATOM 624 N N . SER A 1 83 ? 5.089 5.210 15.536 1.00 42.59 83 SER A N 1
ATOM 625 C CA . SER A 1 83 ? 5.406 5.052 16.959 1.00 42.59 83 SER A CA 1
ATOM 626 C C . SER A 1 83 ? 6.742 4.308 17.064 1.00 42.59 83 SER A C 1
ATOM 628 O O . SER A 1 83 ? 6.844 3.195 16.541 1.00 42.59 83 SER A O 1
ATOM 630 N N . PRO A 1 84 ? 7.787 4.877 17.691 1.00 43.69 84 PRO A N 1
ATOM 631 C CA . PRO A 1 84 ? 9.084 4.231 17.819 1.00 43.69 84 PRO A CA 1
ATOM 632 C C . PRO A 1 84 ? 9.068 3.265 19.013 1.00 43.69 84 PRO A C 1
ATOM 634 O O . PRO A 1 84 ? 9.804 3.446 19.980 1.00 43.69 84 PRO A O 1
ATOM 637 N N . SER A 1 85 ? 8.229 2.231 18.987 1.00 45.50 85 SER A N 1
ATOM 638 C CA . SER A 1 85 ? 8.363 1.106 19.916 1.00 45.50 85 SER A CA 1
ATOM 639 C C . SER A 1 85 ? 9.108 -0.030 19.213 1.00 45.50 85 SER A C 1
ATOM 641 O O . SER A 1 85 ? 8.602 -0.706 18.322 1.00 45.50 85 SER A O 1
ATOM 643 N N . ARG A 1 86 ? 10.381 -0.175 19.600 1.00 50.00 86 ARG A N 1
ATOM 644 C CA . ARG A 1 86 ? 11.337 -1.216 19.185 1.00 50.00 86 ARG A CA 1
ATOM 645 C C . ARG A 1 86 ? 10.673 -2.599 19.065 1.00 50.00 86 ARG A C 1
ATOM 647 O O . ARG A 1 86 ? 10.016 -3.010 20.021 1.00 50.00 86 ARG A O 1
ATOM 654 N N . PRO A 1 87 ? 10.958 -3.397 18.021 1.00 45.78 87 PRO A N 1
ATOM 655 C CA . PRO A 1 87 ? 10.804 -4.835 18.145 1.00 45.78 87 PRO A CA 1
ATOM 656 C C . PRO A 1 87 ? 11.926 -5.338 19.063 1.00 45.78 87 PRO A C 1
ATOM 658 O O . PRO A 1 87 ? 13.104 -5.307 18.707 1.00 45.78 87 PRO A O 1
ATOM 661 N N . SER A 1 88 ? 11.587 -5.777 20.276 1.00 49.78 88 SER A N 1
ATOM 662 C CA . SER A 1 88 ? 12.448 -6.718 20.991 1.00 49.78 88 SER A CA 1
ATOM 663 C C . SER A 1 88 ? 12.485 -7.994 20.155 1.00 49.78 88 SER A C 1
ATOM 665 O O . SER A 1 88 ? 11.458 -8.653 20.003 1.00 49.78 88 SER A O 1
ATOM 667 N N . ASN A 1 89 ? 13.635 -8.303 19.562 1.00 46.69 89 ASN A N 1
ATOM 668 C CA . ASN A 1 89 ? 13.859 -9.574 18.887 1.00 46.69 89 ASN A CA 1
ATOM 669 C C . ASN A 1 89 ? 13.765 -10.712 19.925 1.00 46.69 89 ASN A C 1
ATOM 671 O O . ASN A 1 89 ? 14.545 -10.689 20.874 1.00 46.69 89 ASN A O 1
ATOM 675 N N . PRO A 1 90 ? 12.857 -11.694 19.780 1.00 50.94 90 PRO A N 1
ATOM 676 C CA . PRO A 1 90 ? 12.796 -12.846 20.679 1.00 50.94 90 PRO A CA 1
ATOM 677 C C . PRO A 1 90 ? 13.793 -13.961 20.305 1.00 50.94 90 PRO A C 1
ATOM 679 O O . PRO A 1 90 ? 13.759 -15.026 20.912 1.00 50.94 90 PRO A O 1
ATOM 682 N N . TRP A 1 91 ? 14.670 -13.736 19.319 1.00 37.28 91 TRP A N 1
ATOM 683 C CA . TRP A 1 91 ? 15.664 -14.708 18.845 1.00 37.28 91 TRP A CA 1
ATOM 684 C C . TRP A 1 91 ? 17.108 -14.190 18.947 1.00 37.28 91 TRP A C 1
ATOM 686 O O . TRP A 1 91 ? 17.886 -14.302 18.000 1.00 37.28 91 TRP A O 1
ATOM 696 N N . THR A 1 92 ? 17.450 -13.593 20.087 1.00 47.25 92 THR A N 1
ATOM 697 C CA . THR A 1 92 ? 18.824 -13.380 20.582 1.00 47.25 92 THR A CA 1
ATOM 698 C C . THR A 1 92 ? 18.838 -13.640 22.071 1.00 47.25 92 THR A C 1
ATOM 700 O O . THR A 1 92 ? 17.875 -13.171 22.719 1.00 47.25 92 THR A O 1
#

Radius of gyration: 14.51 Å; Cα contacts (8 Å, |Δi|>4): 119; chains: 1; bounding box: 31×27×40 Å